Protein AF-A0A5N9AFP0-F1 (afdb_monomer)

Nearest PDB structures (foldseek):
  7qqg-assembly2_B  TM=7.499E-01  e=3.754E+00  Homo sapiens
  7qqh-assembly1_A  TM=7.173E-01  e=6.552E+00  Homo sapiens
  4lsq-assembly1_G  TM=2.977E-01  e=5.180E-01  Human immunodeficiency virus 1
  3se8-assembly1_G  TM=2.921E-01  e=9.619E-01  Human immunodeficiency virus 1
  4jpw-assembly1_G  TM=2.860E-01  e=1.232E+00  Human immunodeficiency virus 1

Fo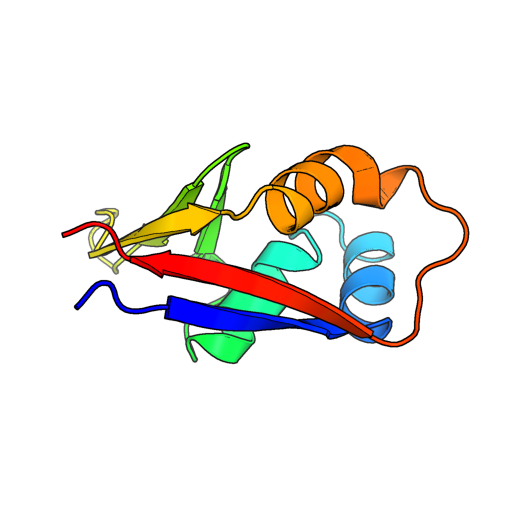ldseek 3Di:
DWDKFKFKQFPVLLVVCVVPVPAHSRLVRVCVRVVHDSVQWDDDLFWIFRADPVRDGPWIWGWDPVVSVCVVCVVPDPDDDRMDMTIITTDD

Mean predicted aligned error: 4.62 Å

Solvent-accessible surface area (backbone atoms only — not comparable to full-atom values): 5241 Å² total; per-residue (Å²): 130,74,56,70,45,79,34,59,36,40,50,64,36,45,57,48,18,75,76,43,69,92,46,52,31,65,38,52,25,44,16,62,69,69,74,48,57,60,84,34,40,46,74,56,80,56,37,36,35,33,45,45,99,79,83,41,73,76,42,48,28,39,51,35,72,68,43,31,53,42,74,75,42,63,90,75,58,94,76,76,63,70,64,46,79,37,49,36,35,44,63,132

Secondary structure (DSSP, 8-state):
---EEEEEEEHHHHHHHHH-TTS-HHHHHHHHHHT--SSSEEE-SSEEEEE-TTSSEEEEEEEPHHHHHHHHHTTT-S---SEEEEEEEE--

Sequence (92 aa):
MPDKILIKVTKHDTKRAESDPSKSPLVRAISRALKTSIDDVEVNREKVYIWNEWDSPEYIFSLDDKAKSFNTSWELKEDYPETLEFNITRRK

Structure (mmCIF, N/CA/C/O backbone):
data_AF-A0A5N9AFP0-F1
#
_entry.id   AF-A0A5N9AFP0-F1
#
loop_
_atom_site.group_PDB
_atom_site.id
_atom_site.type_symbol
_atom_site.label_atom_id
_atom_site.label_alt_id
_atom_site.label_comp_id
_atom_site.label_asym_id
_atom_site.label_entity_id
_atom_site.label_seq_id
_atom_site.pdbx_PDB_ins_code
_atom_site.Cartn_x
_atom_site.Cartn_y
_atom_site.Cartn_z
_atom_site.occupancy
_atom_site.B_iso_or_equiv
_atom_site.auth_seq_id
_atom_site.auth_comp_id
_atom_site.auth_asym_id
_atom_site.auth_atom_id
_atom_site.pdbx_PDB_model_num
ATOM 1 N N . MET A 1 1 ? -12.290 -3.680 -18.613 1.00 45.97 1 MET A N 1
ATOM 2 C CA . MET A 1 1 ? -12.735 -3.280 -17.262 1.00 45.97 1 MET A CA 1
ATOM 3 C C . MET A 1 1 ? -11.530 -2.698 -16.542 1.00 45.97 1 MET A C 1
ATOM 5 O O . MET A 1 1 ? -10.433 -3.136 -16.863 1.00 45.97 1 MET A O 1
ATOM 9 N N . PRO A 1 2 ? -11.674 -1.674 -15.690 1.00 58.84 2 PRO A N 1
ATOM 10 C CA . PRO A 1 2 ? -10.559 -1.237 -14.860 1.00 58.84 2 PRO A CA 1
ATOM 11 C C . PRO A 1 2 ? -10.190 -2.361 -13.884 1.00 58.84 2 PRO A C 1
ATOM 13 O O . PRO A 1 2 ? -11.077 -2.877 -13.200 1.00 58.84 2 PRO A O 1
ATOM 16 N N . ASP A 1 3 ? -8.912 -2.742 -13.831 1.00 79.12 3 ASP A N 1
ATOM 17 C CA . ASP A 1 3 ? -8.429 -3.737 -12.871 1.00 79.12 3 ASP A CA 1
ATOM 18 C C . ASP A 1 3 ? -8.478 -3.108 -11.478 1.00 79.12 3 ASP A C 1
ATOM 20 O O . ASP A 1 3 ? -7.676 -2.231 -11.139 1.00 79.12 3 ASP A O 1
ATOM 24 N N . LYS A 1 4 ? -9.485 -3.503 -10.697 1.00 87.31 4 LYS A N 1
ATOM 25 C CA . LYS A 1 4 ? -9.607 -3.143 -9.286 1.00 87.31 4 LYS A CA 1
ATOM 26 C C . LYS A 1 4 ? -8.929 -4.215 -8.452 1.00 87.31 4 LYS A C 1
ATOM 28 O O . LYS A 1 4 ? -9.259 -5.392 -8.576 1.00 87.31 4 LYS A O 1
ATOM 33 N N . ILE A 1 5 ? -8.016 -3.794 -7.590 1.00 90.25 5 ILE A N 1
ATOM 34 C CA . ILE A 1 5 ? -7.270 -4.678 -6.700 1.00 9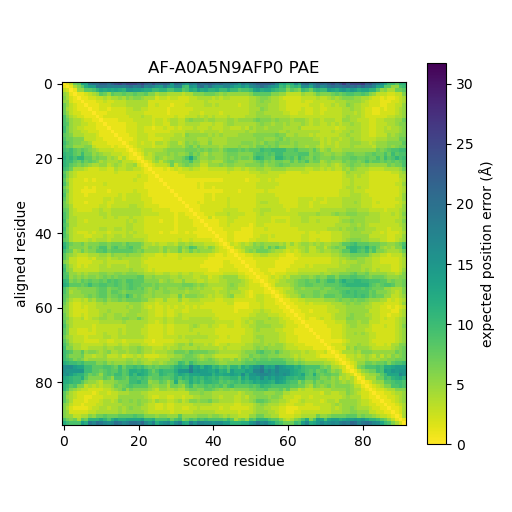0.25 5 ILE A CA 1
ATOM 35 C C . ILE A 1 5 ? -7.595 -4.278 -5.266 1.00 90.25 5 ILE A C 1
ATOM 37 O O . ILE A 1 5 ? -7.468 -3.110 -4.895 1.00 90.25 5 ILE A O 1
ATOM 41 N N . LEU A 1 6 ? -8.032 -5.257 -4.474 1.00 92.31 6 LEU A N 1
ATOM 42 C CA . LEU A 1 6 ? -8.294 -5.082 -3.053 1.00 92.31 6 LEU A CA 1
ATOM 43 C C . LEU A 1 6 ? -6.976 -5.177 -2.281 1.00 92.31 6 LEU A C 1
ATOM 45 O O . LEU A 1 6 ? -6.300 -6.204 -2.306 1.00 92.31 6 LEU A O 1
ATOM 49 N N . ILE A 1 7 ? -6.639 -4.112 -1.570 1.00 93.69 7 ILE A N 1
ATOM 50 C CA . ILE A 1 7 ? -5.468 -4.009 -0.710 1.00 93.69 7 ILE A CA 1
ATOM 51 C C . ILE A 1 7 ? -5.923 -4.127 0.738 1.00 93.69 7 ILE A C 1
ATOM 53 O O . ILE A 1 7 ? -6.853 -3.443 1.163 1.00 93.69 7 ILE A O 1
ATOM 57 N N . LYS A 1 8 ? -5.241 -4.987 1.497 1.00 93.69 8 LYS A N 1
ATOM 58 C CA . LYS A 1 8 ? -5.464 -5.158 2.934 1.00 93.69 8 LYS A CA 1
ATOM 59 C C . LYS A 1 8 ? -4.243 -4.670 3.698 1.00 93.69 8 LYS A C 1
ATOM 61 O O . LYS A 1 8 ? -3.177 -5.273 3.578 1.00 93.69 8 LYS A O 1
ATOM 66 N N . VAL A 1 9 ? -4.397 -3.617 4.489 1.00 90.81 9 VAL A N 1
ATOM 67 C CA . VAL A 1 9 ? -3.393 -3.184 5.468 1.00 90.81 9 VAL A CA 1
ATOM 68 C C . VAL A 1 9 ? -3.736 -3.808 6.803 1.00 90.81 9 VAL A C 1
ATOM 70 O O . VAL A 1 9 ? -4.847 -3.665 7.300 1.00 90.81 9 VAL A O 1
ATOM 73 N N . THR A 1 10 ? -2.781 -4.518 7.377 1.00 90.06 10 THR A N 1
ATOM 74 C CA . THR A 1 10 ? -2.925 -5.172 8.675 1.00 90.06 10 THR A CA 1
ATOM 75 C C . THR A 1 10 ? -2.260 -4.347 9.769 1.00 90.06 10 THR A C 1
ATOM 77 O O . THR A 1 10 ? -1.358 -3.552 9.503 1.00 90.06 10 THR A O 1
ATOM 80 N N . LYS A 1 11 ? -2.620 -4.606 11.030 1.00 86.50 11 LYS A N 1
ATOM 81 C CA . LYS A 1 11 ? -1.907 -4.043 12.192 1.00 86.50 11 LYS A CA 1
ATOM 82 C C . LYS A 1 11 ? -0.410 -4.395 12.212 1.00 86.50 11 LYS A C 1
ATOM 84 O O . LYS A 1 11 ? 0.385 -3.718 12.857 1.00 86.50 11 LYS A O 1
ATOM 89 N N . HIS A 1 12 ? -0.002 -5.464 11.524 1.00 86.19 12 HIS A N 1
ATOM 90 C CA . HIS A 1 12 ? 1.415 -5.785 11.358 1.00 86.19 12 HIS A CA 1
ATOM 91 C C . HIS A 1 12 ? 2.127 -4.768 10.457 1.00 86.19 12 HIS A C 1
ATOM 93 O O . HIS A 1 12 ? 3.234 -4.342 10.780 1.00 86.19 12 HIS A O 1
ATOM 99 N N . ASP A 1 13 ? 1.482 -4.351 9.364 1.00 85.75 13 ASP A N 1
ATOM 100 C CA . ASP A 1 13 ? 2.032 -3.376 8.419 1.00 85.75 13 ASP A CA 1
ATOM 101 C C . ASP A 1 13 ? 2.207 -2.001 9.079 1.00 85.75 13 ASP A C 1
ATOM 103 O O . ASP A 1 13 ? 3.221 -1.342 8.856 1.00 85.75 13 ASP A O 1
ATOM 107 N N . THR A 1 14 ? 1.262 -1.596 9.940 1.00 84.56 14 THR A N 1
ATOM 108 C CA . THR A 1 14 ? 1.350 -0.338 10.701 1.00 84.56 14 THR A CA 1
ATOM 109 C C . THR A 1 14 ? 2.472 -0.371 11.734 1.00 84.56 14 THR A C 1
ATOM 111 O O . THR A 1 14 ? 3.338 0.495 11.703 1.00 84.56 14 THR A O 1
ATOM 114 N N . LYS A 1 15 ? 2.556 -1.426 12.557 1.00 85.56 15 LYS A N 1
ATOM 115 C CA . LYS A 1 15 ? 3.643 -1.594 13.544 1.00 85.56 15 LYS A CA 1
ATOM 116 C C . LYS A 1 15 ? 5.034 -1.630 12.910 1.00 85.56 15 LYS A C 1
ATOM 118 O O . LYS A 1 15 ? 6.003 -1.115 13.465 1.00 85.56 15 LYS A O 1
ATOM 123 N N . ARG A 1 16 ? 5.157 -2.272 11.743 1.00 83.12 16 ARG A N 1
ATOM 124 C CA . ARG A 1 16 ? 6.411 -2.291 10.981 1.00 83.12 16 ARG A CA 1
ATOM 125 C C . ARG A 1 16 ? 6.782 -0.900 10.489 1.00 83.12 16 ARG A C 1
ATOM 127 O O . ARG A 1 16 ? 7.949 -0.553 10.595 1.00 83.12 16 ARG A O 1
ATOM 134 N N . ALA A 1 17 ? 5.824 -0.125 9.986 1.00 83.88 17 ALA A N 1
ATOM 135 C CA . ALA A 1 17 ? 6.074 1.243 9.542 1.00 83.88 17 ALA A CA 1
ATOM 136 C C . ALA A 1 17 ? 6.398 2.198 10.707 1.00 83.88 17 ALA A C 1
ATOM 138 O O . ALA A 1 17 ? 7.213 3.092 10.539 1.00 83.88 17 ALA A O 1
ATOM 139 N N . GLU A 1 18 ? 5.837 1.976 11.900 1.00 82.62 18 GLU A N 1
ATOM 140 C CA . GLU A 1 18 ? 6.239 2.699 13.122 1.00 82.62 18 GLU A CA 1
ATOM 141 C C . GLU A 1 18 ? 7.709 2.424 13.492 1.00 82.62 18 GLU A C 1
ATOM 143 O O . GLU A 1 18 ? 8.416 3.318 13.946 1.00 82.62 18 GLU A O 1
ATOM 148 N N . SER A 1 19 ? 8.179 1.187 13.286 1.00 83.69 19 SER A N 1
ATOM 149 C CA . SER A 1 19 ? 9.566 0.785 13.584 1.00 83.69 19 SER A CA 1
ATOM 150 C C . SER A 1 19 ? 10.558 1.150 12.471 1.00 83.69 19 SER A C 1
ATOM 152 O O . SER A 1 19 ? 11.740 1.347 12.734 1.00 83.69 19 SER A O 1
ATOM 154 N N . ASP A 1 20 ? 10.086 1.187 11.226 1.00 81.56 20 ASP A N 1
ATOM 155 C CA . ASP A 1 20 ? 10.844 1.496 10.016 1.00 81.56 20 ASP A CA 1
ATOM 156 C C . ASP A 1 20 ? 9.979 2.373 9.087 1.00 81.56 20 ASP A C 1
ATOM 158 O O . ASP A 1 20 ? 9.254 1.849 8.222 1.00 81.56 20 ASP A O 1
ATOM 162 N N . PRO A 1 21 ? 10.048 3.708 9.267 1.00 77.69 21 PRO A N 1
ATOM 163 C CA . PRO A 1 21 ? 9.198 4.668 8.568 1.00 77.69 21 PRO A CA 1
ATOM 164 C C . PRO A 1 21 ? 9.642 4.918 7.125 1.00 77.69 21 PRO A C 1
ATOM 166 O O . PRO A 1 21 ? 9.001 5.688 6.414 1.00 77.69 21 PRO A O 1
ATOM 169 N N . SER A 1 22 ? 10.709 4.258 6.656 1.00 82.38 22 SER A N 1
ATOM 170 C CA . SER A 1 22 ? 11.160 4.376 5.266 1.00 82.38 22 SER A CA 1
ATOM 171 C C . SER A 1 22 ? 10.090 3.936 4.260 1.00 82.38 22 SER A C 1
ATOM 173 O O . SER A 1 22 ? 10.090 4.393 3.117 1.00 82.38 22 SER A O 1
ATOM 175 N N . LYS A 1 23 ? 9.158 3.066 4.680 1.00 86.81 23 LYS A N 1
ATOM 176 C CA . LYS A 1 23 ? 8.054 2.556 3.860 1.00 86.81 23 LYS A CA 1
ATOM 177 C C . LYS A 1 23 ? 6.749 2.568 4.650 1.00 86.81 23 LYS A C 1
ATOM 179 O O . LYS A 1 23 ? 6.626 1.889 5.674 1.00 86.81 23 LYS A O 1
ATOM 184 N N . SER A 1 24 ? 5.749 3.275 4.123 1.00 90.12 24 SER A N 1
ATOM 185 C CA . SER A 1 24 ? 4.426 3.374 4.744 1.00 90.12 24 SER A CA 1
ATOM 186 C C . SER A 1 24 ? 3.701 2.015 4.793 1.00 90.12 24 SER A C 1
ATOM 188 O O . SER A 1 24 ? 3.997 1.111 3.998 1.00 90.12 24 SER A O 1
ATOM 190 N N . PRO A 1 25 ? 2.695 1.847 5.674 1.00 91.44 25 PRO A N 1
ATOM 191 C CA . PRO A 1 25 ? 1.915 0.609 5.751 1.00 91.44 25 PRO A CA 1
ATOM 192 C C . PRO A 1 25 ? 1.220 0.280 4.426 1.00 91.44 25 PRO A C 1
ATOM 194 O O . PRO A 1 25 ? 1.073 -0.884 4.056 1.00 91.44 25 PRO A O 1
ATOM 197 N N . LEU A 1 26 ? 0.807 1.318 3.693 1.00 91.81 26 LEU A N 1
ATOM 198 C CA . LEU A 1 26 ? 0.136 1.181 2.408 1.00 91.81 26 LEU A CA 1
ATOM 199 C C . LEU A 1 26 ? 1.085 0.627 1.336 1.00 91.81 26 LEU A C 1
ATOM 201 O O . LEU A 1 26 ? 0.704 -0.292 0.616 1.00 91.81 26 LEU A O 1
ATOM 205 N N . VAL A 1 27 ? 2.330 1.115 1.282 1.00 93.75 27 VAL A N 1
ATOM 206 C CA . VAL A 1 27 ? 3.384 0.597 0.388 1.00 93.75 27 VAL A CA 1
ATOM 207 C C . VAL A 1 27 ? 3.634 -0.892 0.652 1.00 93.75 27 VAL A C 1
ATOM 209 O O . VAL A 1 27 ? 3.613 -1.701 -0.277 1.00 93.75 27 VAL A O 1
ATOM 212 N N . ARG A 1 28 ? 3.777 -1.277 1.929 1.00 92.31 28 ARG A N 1
ATOM 213 C CA . ARG A 1 28 ? 3.961 -2.678 2.356 1.00 92.31 28 ARG A CA 1
ATOM 214 C C . ARG A 1 28 ? 2.801 -3.570 1.905 1.00 92.31 28 ARG A C 1
ATOM 216 O O . ARG A 1 28 ? 3.013 -4.628 1.310 1.00 92.31 28 ARG A O 1
ATOM 223 N N . ALA A 1 29 ? 1.567 -3.126 2.139 1.00 93.19 29 ALA A N 1
ATOM 224 C CA . ALA A 1 29 ? 0.377 -3.877 1.759 1.00 93.19 29 ALA A CA 1
ATOM 225 C C . ALA A 1 29 ? 0.216 -4.022 0.238 1.00 93.19 29 ALA A C 1
ATOM 227 O O . ALA A 1 29 ? -0.197 -5.085 -0.228 1.00 93.19 29 ALA A O 1
ATOM 228 N N . ILE A 1 30 ? 0.559 -2.986 -0.532 1.00 92.94 30 ILE A N 1
ATOM 229 C CA . ILE A 1 30 ? 0.527 -3.012 -1.999 1.00 92.94 30 ILE A CA 1
ATOM 230 C C . ILE A 1 30 ? 1.580 -3.969 -2.553 1.00 92.94 30 ILE A C 1
ATOM 232 O O . ILE A 1 30 ? 1.231 -4.832 -3.357 1.00 92.94 30 ILE A O 1
ATOM 236 N N . SER A 1 31 ? 2.832 -3.870 -2.096 1.00 93.44 31 SER A N 1
ATOM 237 C CA . SER A 1 31 ? 3.915 -4.784 -2.493 1.00 93.44 31 SER A CA 1
ATOM 238 C C . SER A 1 31 ? 3.504 -6.244 -2.283 1.00 93.44 31 SER A C 1
ATOM 240 O O . SER A 1 31 ? 3.609 -7.065 -3.197 1.00 93.44 31 SER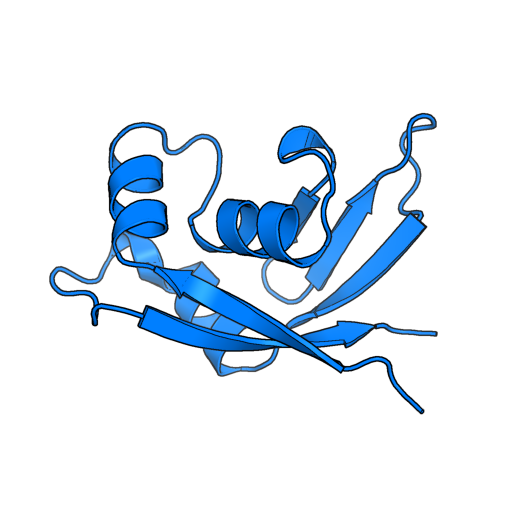 A O 1
ATOM 242 N N . ARG A 1 32 ? 2.908 -6.549 -1.124 1.00 92.94 32 ARG A N 1
ATOM 243 C CA . ARG A 1 32 ? 2.377 -7.881 -0.818 1.00 92.94 32 ARG A CA 1
ATOM 244 C C . ARG A 1 32 ? 1.244 -8.305 -1.755 1.00 92.94 32 ARG A C 1
ATOM 246 O O . ARG A 1 32 ? 1.241 -9.442 -2.220 1.00 92.94 32 ARG A O 1
ATOM 253 N N . ALA A 1 33 ? 0.273 -7.429 -2.012 1.00 92.00 3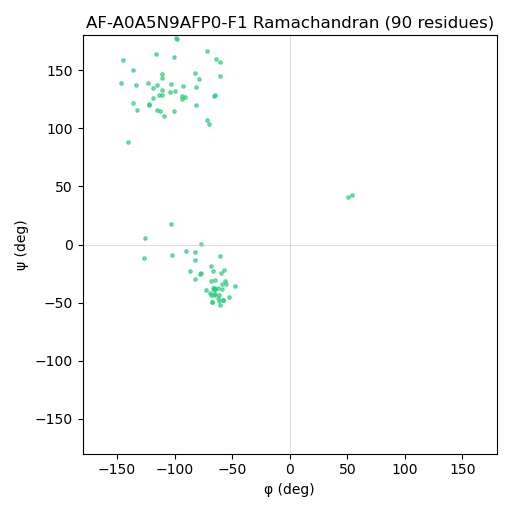3 ALA A N 1
ATOM 254 C CA . ALA A 1 33 ? -0.881 -7.748 -2.854 1.00 92.00 33 ALA A CA 1
ATOM 255 C C . ALA A 1 33 ? -0.488 -7.981 -4.322 1.00 92.00 33 ALA A C 1
ATOM 257 O O . ALA A 1 33 ? -1.037 -8.870 -4.971 1.00 92.00 33 ALA A O 1
ATOM 258 N N . LEU A 1 34 ? 0.473 -7.203 -4.825 1.00 90.44 34 LEU A N 1
ATOM 259 C CA . LEU A 1 34 ? 0.953 -7.267 -6.206 1.00 90.44 34 LEU A CA 1
ATOM 260 C C . LEU A 1 34 ? 2.115 -8.247 -6.406 1.00 90.44 34 LEU A C 1
ATOM 262 O O . LEU A 1 34 ? 2.506 -8.484 -7.543 1.00 90.44 34 LEU A O 1
ATOM 266 N N . LYS A 1 35 ? 2.641 -8.838 -5.323 1.00 92.06 35 LYS A N 1
ATOM 267 C CA . LYS A 1 35 ? 3.820 -9.720 -5.332 1.00 92.06 35 LYS A CA 1
ATOM 268 C C . LYS A 1 35 ? 5.039 -9.066 -5.999 1.00 92.06 35 LYS A C 1
ATOM 270 O O . LYS A 1 35 ? 5.750 -9.717 -6.757 1.00 92.06 35 LYS A O 1
ATOM 275 N N . THR A 1 36 ? 5.262 -7.788 -5.702 1.00 90.81 36 THR A N 1
ATOM 276 C CA . THR A 1 36 ? 6.398 -7.000 -6.205 1.00 90.81 36 THR A CA 1
ATOM 277 C C . THR A 1 36 ? 7.312 -6.560 -5.060 1.00 90.81 36 THR A C 1
ATOM 279 O O . THR A 1 36 ? 6.907 -6.624 -3.892 1.00 90.81 36 THR A O 1
ATOM 282 N N . SER A 1 37 ? 8.535 -6.120 -5.367 1.00 92.69 37 SER A N 1
ATOM 283 C CA . SER A 1 37 ? 9.443 -5.568 -4.361 1.00 92.69 37 SER A CA 1
ATOM 284 C C . SER A 1 37 ? 8.826 -4.341 -3.697 1.00 92.69 37 SER A C 1
ATOM 286 O O . SER A 1 37 ? 8.132 -3.550 -4.327 1.00 92.69 37 SER A O 1
ATOM 288 N N . ILE A 1 38 ? 9.096 -4.158 -2.407 1.00 92.00 38 ILE A N 1
ATOM 289 C CA . ILE A 1 38 ? 8.677 -2.953 -1.685 1.00 92.00 38 ILE A CA 1
ATOM 290 C C . ILE A 1 38 ? 9.403 -1.695 -2.182 1.00 92.00 38 ILE A C 1
ATOM 292 O O . ILE A 1 38 ? 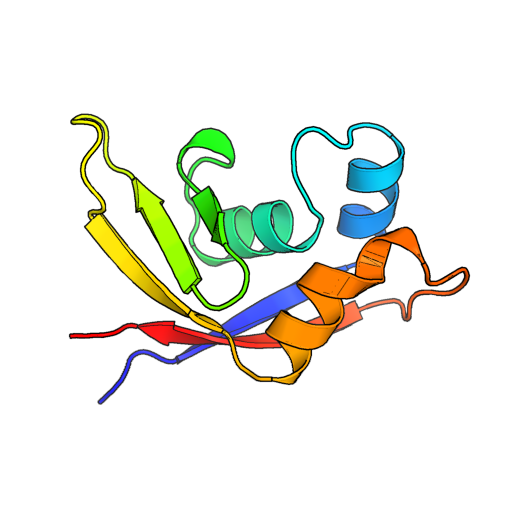8.912 -0.579 -2.004 1.00 92.00 38 ILE A O 1
ATOM 296 N N . ASP A 1 39 ? 10.572 -1.872 -2.794 1.00 92.38 39 ASP A N 1
ATOM 297 C CA . ASP A 1 39 ? 11.365 -0.779 -3.350 1.00 92.38 39 ASP A CA 1
ATOM 298 C C . ASP A 1 39 ? 10.836 -0.284 -4.691 1.00 92.38 39 ASP A C 1
ATOM 300 O O . ASP A 1 39 ? 10.945 0.904 -4.974 1.00 92.38 39 ASP A O 1
ATOM 304 N N . ASP A 1 40 ? 10.126 -1.146 -5.413 1.00 93.81 40 ASP A N 1
ATOM 305 C CA . ASP A 1 40 ? 9.503 -0.819 -6.694 1.00 93.81 40 ASP A CA 1
ATOM 306 C C . ASP A 1 40 ? 8.148 -0.115 -6.516 1.00 93.81 40 ASP A C 1
ATOM 308 O O . ASP A 1 40 ? 7.532 0.321 -7.487 1.00 93.81 40 ASP A O 1
ATOM 312 N N . VAL A 1 41 ? 7.640 -0.012 -5.282 1.00 93.94 41 VAL A N 1
ATOM 313 C CA . VAL A 1 41 ? 6.342 0.599 -4.977 1.00 93.94 41 VAL A CA 1
ATOM 314 C C . VAL A 1 41 ? 6.530 2.015 -4.453 1.00 93.94 41 VAL A C 1
ATOM 316 O O . VAL A 1 41 ? 6.991 2.229 -3.331 1.00 93.94 41 VAL A O 1
ATOM 319 N N . GLU A 1 42 ? 6.040 2.987 -5.215 1.00 93.19 42 GLU A N 1
ATOM 320 C CA . GLU A 1 42 ? 5.932 4.374 -4.781 1.00 93.19 42 GLU A CA 1
ATOM 321 C C . GLU A 1 42 ? 4.463 4.760 -4.606 1.00 93.19 42 GLU A C 1
ATOM 323 O O . GLU A 1 42 ? 3.632 4.580 -5.497 1.00 93.19 42 GLU A O 1
ATOM 328 N N . VAL A 1 43 ? 4.128 5.328 -3.449 1.00 91.38 43 VAL A N 1
ATOM 329 C CA . VAL A 1 43 ? 2.789 5.850 -3.172 1.00 91.38 43 VAL A CA 1
ATOM 330 C C . VAL A 1 43 ? 2.877 7.356 -2.973 1.00 91.38 43 VAL A C 1
ATOM 332 O O . VAL A 1 43 ? 3.452 7.836 -2.000 1.00 91.38 43 VAL A O 1
ATOM 335 N N . ASN A 1 44 ? 2.245 8.102 -3.874 1.00 87.94 44 ASN A N 1
ATOM 336 C CA . ASN A 1 44 ? 2.009 9.535 -3.723 1.00 87.94 44 ASN A CA 1
ATOM 337 C C . ASN A 1 44 ? 0.574 9.766 -3.199 1.00 87.94 44 ASN A C 1
ATOM 339 O O . ASN A 1 44 ? -0.204 8.825 -3.049 1.00 87.94 44 ASN A O 1
ATOM 343 N N . ARG A 1 45 ? 0.182 11.019 -2.933 1.00 81.81 45 ARG A N 1
ATOM 344 C CA . ARG A 1 45 ? -1.108 11.397 -2.320 1.00 81.81 45 ARG A CA 1
ATOM 345 C C . ARG A 1 45 ? -2.330 10.715 -2.940 1.00 81.81 45 ARG A C 1
ATOM 347 O O . ARG A 1 45 ? -3.269 10.396 -2.221 1.00 81.81 45 ARG A O 1
ATOM 354 N N . GLU A 1 46 ? -2.324 10.486 -4.252 1.00 86.44 46 GLU A N 1
ATOM 355 C CA . GLU A 1 46 ? -3.483 9.955 -4.985 1.00 86.44 46 GLU A CA 1
ATOM 356 C C . GLU A 1 46 ? -3.191 8.712 -5.827 1.00 86.44 46 GLU A C 1
ATOM 358 O O . GLU A 1 46 ? -4.118 8.087 -6.352 1.00 86.44 46 GLU A O 1
ATOM 363 N N . LYS A 1 47 ? -1.914 8.377 -6.012 1.00 91.50 47 LYS A N 1
ATOM 364 C CA . LYS A 1 47 ? -1.478 7.408 -7.015 1.00 91.50 47 LYS A CA 1
ATOM 365 C C . LYS A 1 47 ? -0.448 6.455 -6.446 1.00 91.50 47 LYS A C 1
ATOM 367 O O . LYS A 1 47 ? 0.347 6.829 -5.591 1.00 91.50 47 LYS A O 1
ATOM 372 N N . VAL A 1 48 ? -0.460 5.251 -6.993 1.00 92.50 48 VAL A N 1
ATOM 373 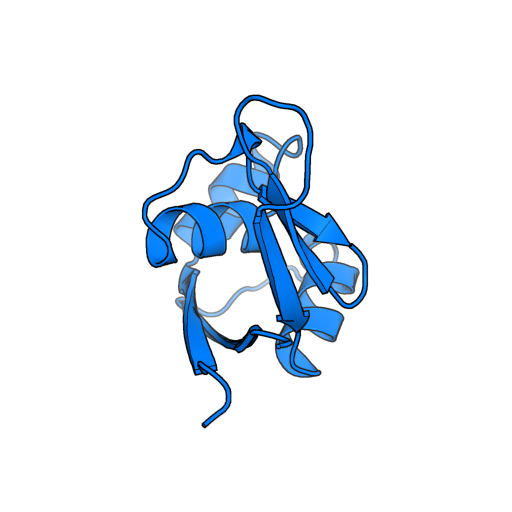C CA . VAL A 1 48 ? 0.545 4.220 -6.767 1.00 92.50 48 VAL A CA 1
ATOM 374 C C . VAL A 1 48 ? 1.274 4.003 -8.080 1.00 92.50 48 VAL A C 1
ATOM 376 O O . VAL A 1 48 ? 0.619 3.784 -9.102 1.00 92.50 48 VAL A O 1
ATOM 379 N N . TYR A 1 49 ? 2.595 4.044 -8.042 1.00 93.44 49 TYR A N 1
ATOM 380 C CA . TYR A 1 49 ? 3.467 3.712 -9.156 1.00 93.44 49 TYR A CA 1
ATOM 381 C C . TYR A 1 49 ? 4.198 2.419 -8.817 1.00 93.44 49 TYR A C 1
ATOM 383 O O . TYR A 1 49 ? 4.688 2.256 -7.700 1.00 93.44 49 TYR A O 1
ATOM 391 N N . ILE A 1 50 ? 4.219 1.497 -9.774 1.00 93.31 50 ILE A N 1
ATOM 392 C CA . ILE A 1 50 ? 5.055 0.302 -9.729 1.00 93.31 50 ILE A CA 1
ATOM 393 C C . ILE A 1 50 ? 6.140 0.507 -10.772 1.00 93.31 50 ILE A C 1
ATOM 395 O O . ILE A 1 50 ? 5.836 0.564 -11.966 1.00 93.31 50 ILE A O 1
ATOM 399 N N . TRP A 1 51 ? 7.363 0.693 -10.304 1.00 93.62 51 TRP A N 1
ATOM 400 C CA . TRP A 1 51 ? 8.538 0.919 -11.127 1.00 93.62 51 TRP A CA 1
ATOM 401 C C . TRP A 1 51 ? 9.095 -0.413 -11.627 1.00 93.62 51 TRP A C 1
ATOM 403 O O . TRP A 1 51 ? 8.978 -1.436 -10.956 1.00 93.62 51 TRP A O 1
ATOM 413 N N . ASN A 1 52 ? 9.665 -0.406 -12.826 1.00 91.06 52 ASN A N 1
ATOM 414 C CA . ASN A 1 52 ? 10.445 -1.528 -13.339 1.00 91.06 52 ASN A CA 1
ATOM 415 C C . ASN A 1 52 ? 11.950 -1.275 -13.165 1.00 91.06 52 ASN A C 1
ATOM 417 O O . ASN A 1 52 ? 12.374 -0.199 -12.752 1.00 91.06 52 ASN A O 1
ATOM 421 N N . GLU A 1 53 ? 12.760 -2.256 -13.558 1.00 89.50 53 GLU A N 1
ATOM 422 C CA . GLU A 1 53 ? 14.231 -2.211 -13.508 1.00 89.50 53 GLU A CA 1
ATOM 423 C C . GLU A 1 53 ? 14.882 -1.087 -14.344 1.00 89.50 53 GLU A C 1
ATOM 425 O O . GLU A 1 53 ? 16.084 -0.857 -14.235 1.00 89.50 53 GLU A O 1
ATOM 430 N N . TRP A 1 54 ? 14.106 -0.399 -15.189 1.00 91.12 54 TRP A N 1
ATOM 431 C CA . TRP A 1 54 ? 14.559 0.687 -16.063 1.00 91.12 54 TRP A CA 1
ATOM 432 C C . TRP A 1 54 ? 14.173 2.072 -15.530 1.00 91.12 54 TRP A C 1
ATOM 434 O O . TRP A 1 54 ? 14.137 3.028 -16.307 1.00 91.12 54 TRP A O 1
ATOM 444 N N . ASP A 1 55 ? 13.824 2.173 -14.242 1.00 85.31 55 ASP A N 1
ATOM 445 C CA . ASP A 1 55 ? 13.322 3.395 -13.604 1.00 85.31 55 ASP A CA 1
ATOM 446 C C . ASP A 1 55 ? 12.162 4.025 -14.396 1.00 85.31 55 ASP A C 1
ATOM 448 O O . ASP A 1 55 ? 12.063 5.241 -14.570 1.00 85.31 55 ASP A O 1
ATOM 452 N N . SER A 1 56 ? 11.261 3.178 -14.906 1.00 87.75 56 SER A N 1
ATOM 453 C CA . SER A 1 56 ? 10.051 3.592 -15.613 1.00 87.75 56 SER A CA 1
ATOM 454 C C . SER A 1 56 ? 8.804 3.014 -14.934 1.00 87.75 56 SER A C 1
ATOM 456 O O . SER A 1 56 ? 8.817 1.851 -14.521 1.00 87.75 56 SER A O 1
ATOM 458 N N . PRO A 1 57 ? 7.707 3.785 -14.794 1.00 88.44 57 PRO A N 1
ATOM 459 C CA . PRO A 1 57 ? 6.492 3.286 -14.165 1.00 88.44 57 PRO A CA 1
ATOM 460 C C . PRO A 1 57 ? 5.794 2.274 -15.086 1.00 88.44 57 PRO A C 1
ATOM 462 O O . PRO A 1 57 ? 5.166 2.643 -16.078 1.00 88.44 57 PRO A O 1
ATOM 465 N N . GLU A 1 58 ? 5.866 0.991 -14.735 1.00 87.56 58 GLU A N 1
ATOM 466 C CA . GLU A 1 58 ? 5.204 -0.108 -15.448 1.00 87.56 58 GLU A CA 1
ATOM 467 C C . GLU A 1 58 ? 3.688 -0.098 -15.213 1.00 87.56 58 GLU A C 1
ATOM 469 O O . GLU A 1 58 ? 2.889 -0.328 -16.128 1.00 87.56 58 GLU A O 1
ATOM 474 N N . TYR A 1 59 ? 3.274 0.218 -13.981 1.00 88.25 59 TYR A N 1
ATOM 475 C CA . TYR A 1 59 ? 1.867 0.291 -13.601 1.00 88.25 59 TYR A CA 1
ATOM 476 C C . TYR A 1 59 ? 1.565 1.551 -12.799 1.00 88.25 59 TYR A C 1
ATOM 478 O O . TYR A 1 59 ? 2.286 1.906 -11.870 1.00 88.25 59 TYR A O 1
ATOM 486 N N . ILE A 1 60 ? 0.437 2.192 -13.118 1.00 91.19 60 ILE A N 1
ATOM 487 C CA . ILE A 1 60 ? -0.082 3.339 -12.371 1.00 91.19 60 ILE A CA 1
ATOM 488 C C . ILE A 1 60 ? -1.495 3.018 -11.889 1.00 91.19 60 ILE A C 1
ATOM 490 O O . ILE A 1 60 ? -2.411 2.786 -12.687 1.00 91.19 60 ILE A O 1
ATOM 494 N N . PHE A 1 61 ? -1.691 3.049 -10.574 1.00 92.38 61 PHE A N 1
ATOM 495 C CA . PHE A 1 61 ? -2.996 2.873 -9.946 1.00 92.38 61 PHE A CA 1
ATOM 496 C C . PHE A 1 61 ? -3.477 4.174 -9.308 1.00 92.38 61 PHE A C 1
ATOM 498 O O . PHE A 1 61 ? -2.695 4.976 -8.807 1.00 92.38 61 PHE A O 1
ATOM 505 N N . SER A 1 62 ? -4.790 4.380 -9.318 1.00 92.12 62 SER A N 1
ATOM 506 C CA . SER A 1 62 ? -5.460 5.423 -8.538 1.00 92.12 62 SER A CA 1
ATOM 507 C C . SER A 1 62 ? -5.906 4.848 -7.194 1.00 92.12 62 SER A C 1
ATOM 509 O O . SER A 1 62 ? -6.455 3.743 -7.159 1.00 92.12 62 SER A O 1
ATOM 511 N N . LEU A 1 63 ? -5.689 5.598 -6.115 1.00 90.62 63 LEU A N 1
ATOM 512 C CA . LEU A 1 63 ? -6.188 5.279 -4.777 1.00 90.62 63 LEU A CA 1
ATOM 513 C C . LEU A 1 63 ? -7.674 5.646 -4.653 1.00 90.62 63 LEU A C 1
ATOM 515 O O . LEU A 1 63 ? -8.102 6.681 -5.173 1.00 90.62 63 LEU A O 1
ATOM 519 N N . ASP A 1 64 ? -8.455 4.833 -3.939 1.00 90.81 64 ASP A N 1
ATOM 520 C CA . ASP A 1 64 ? -9.776 5.256 -3.465 1.00 90.81 64 ASP A CA 1
ATOM 521 C C . ASP A 1 64 ? -9.668 6.285 -2.322 1.00 90.81 64 ASP A C 1
ATOM 523 O O . ASP A 1 64 ? -8.597 6.509 -1.753 1.00 90.81 64 ASP A O 1
ATOM 527 N N . ASP A 1 65 ? -10.775 6.947 -1.983 1.00 89.75 65 ASP A N 1
ATOM 528 C CA . ASP A 1 65 ? -10.748 8.031 -0.994 1.00 89.75 65 ASP A CA 1
ATOM 529 C C . ASP A 1 65 ? -10.365 7.544 0.410 1.00 89.75 65 ASP A C 1
ATOM 531 O O . ASP A 1 65 ? -9.688 8.262 1.146 1.00 89.75 65 ASP A O 1
ATOM 535 N N . LYS A 1 66 ? -10.699 6.294 0.761 1.00 89.06 66 LYS A N 1
ATOM 536 C CA . LYS A 1 66 ? -10.288 5.693 2.038 1.00 89.06 66 LYS A CA 1
ATOM 537 C C . LYS A 1 66 ? -8.774 5.512 2.095 1.00 89.06 66 LYS A C 1
ATOM 539 O O . LYS A 1 66 ? -8.165 5.848 3.110 1.00 89.06 66 LYS A O 1
ATOM 544 N N . ALA A 1 67 ? -8.165 5.028 1.015 1.00 89.19 67 ALA A N 1
ATOM 545 C CA . ALA A 1 67 ? -6.725 4.858 0.899 1.00 89.19 67 ALA A CA 1
ATOM 546 C C . ALA A 1 67 ? -5.989 6.203 0.905 1.00 89.19 67 ALA A C 1
ATOM 548 O O . ALA A 1 67 ? -4.964 6.317 1.572 1.00 89.19 67 ALA A O 1
ATOM 549 N N . LYS A 1 68 ? -6.525 7.240 0.243 1.00 90.31 68 LYS A N 1
ATOM 550 C CA . LYS A 1 68 ? -5.963 8.605 0.294 1.00 90.31 68 LYS A CA 1
ATOM 551 C C . LYS A 1 68 ? -5.969 9.166 1.716 1.00 90.31 68 LYS A C 1
ATOM 553 O O . LYS A 1 68 ? -4.946 9.658 2.197 1.00 90.31 68 LYS A O 1
ATOM 558 N N . SER A 1 69 ? -7.109 9.066 2.407 1.00 88.50 69 SER A N 1
ATOM 559 C CA . SER A 1 69 ? -7.234 9.517 3.796 1.00 88.50 69 SER A CA 1
ATOM 560 C C . SER A 1 69 ? -6.294 8.744 4.714 1.00 88.50 69 SER A C 1
ATOM 562 O O . SER A 1 69 ? -5.615 9.352 5.539 1.00 88.50 69 SER A O 1
ATOM 564 N N . PHE A 1 70 ? -6.205 7.421 4.548 1.00 89.12 70 PHE A N 1
ATOM 565 C CA . PHE A 1 70 ? -5.276 6.587 5.303 1.00 89.12 70 PHE A CA 1
ATOM 566 C C . PHE A 1 70 ? -3.820 6.995 5.050 1.00 89.12 70 PHE A C 1
ATOM 568 O O . PHE A 1 70 ? -3.117 7.311 6.001 1.00 89.12 70 PHE A O 1
ATOM 575 N N . ASN A 1 71 ? -3.387 7.096 3.791 1.00 88.25 71 ASN A N 1
ATOM 576 C CA . ASN A 1 71 ? -2.014 7.463 3.433 1.00 88.25 71 ASN A CA 1
ATOM 577 C C . ASN A 1 71 ? -1.575 8.809 4.032 1.00 88.25 71 ASN A C 1
ATOM 579 O O . ASN A 1 71 ? -0.409 8.988 4.356 1.00 88.25 71 ASN A O 1
ATOM 583 N N . THR A 1 72 ? -2.514 9.742 4.207 1.00 85.25 72 THR A N 1
ATOM 584 C CA . THR A 1 72 ? -2.229 11.088 4.729 1.00 85.25 72 THR A CA 1
ATOM 585 C C . THR A 1 72 ? -2.244 11.163 6.260 1.00 85.25 72 THR A C 1
ATOM 587 O O . THR A 1 72 ? -1.672 12.083 6.830 1.00 85.25 72 THR A O 1
ATOM 590 N N . SER A 1 73 ? -2.928 10.239 6.939 1.00 86.00 73 SER A N 1
ATOM 591 C CA . SER A 1 73 ? -3.205 10.346 8.382 1.00 86.00 73 SER A CA 1
ATOM 592 C C . SER A 1 73 ? -2.757 9.138 9.194 1.00 86.00 73 SER A C 1
ATOM 594 O O . SER A 1 73 ? -3.041 9.079 10.390 1.00 86.00 73 SER A O 1
ATOM 596 N N . TRP A 1 74 ? -2.065 8.173 8.577 1.00 85.44 74 TRP A N 1
ATOM 597 C CA . TRP A 1 74 ? -1.728 6.936 9.272 1.00 85.44 74 TRP A CA 1
ATOM 598 C C . TRP A 1 74 ? -0.703 7.138 10.417 1.00 85.44 74 TRP A C 1
ATOM 600 O O . TRP A 1 74 ? -0.588 6.326 11.328 1.00 85.44 74 TRP A O 1
ATOM 610 N N . GLU A 1 75 ? 0.028 8.242 10.433 1.00 83.44 75 GLU A N 1
ATOM 611 C CA . GLU A 1 75 ? 0.951 8.549 11.536 1.00 83.44 75 GLU A CA 1
ATOM 612 C C . GLU A 1 75 ? 0.232 9.189 12.734 1.00 83.44 75 GLU A C 1
ATOM 614 O O . GLU A 1 75 ? 0.791 9.283 13.821 1.00 83.44 75 GLU A O 1
ATOM 619 N N . LEU A 1 76 ? -1.016 9.636 12.547 1.00 80.12 76 LEU A N 1
ATOM 620 C CA . LEU A 1 76 ? -1.763 10.425 13.529 1.00 80.12 76 LEU A CA 1
ATOM 621 C C . LEU A 1 76 ? -2.812 9.619 14.304 1.00 80.12 76 LEU A C 1
ATOM 623 O O . LEU A 1 76 ? -3.416 10.165 15.226 1.00 80.12 76 LEU A O 1
ATOM 627 N N . LYS A 1 77 ? -3.094 8.361 13.932 1.00 71.44 77 LYS A N 1
ATOM 628 C CA . LYS A 1 77 ? -4.066 7.547 14.679 1.00 71.44 77 LYS A CA 1
ATOM 629 C C . LYS A 1 77 ? -3.370 6.695 15.723 1.00 71.44 77 LYS A C 1
ATOM 631 O O . LYS A 1 77 ? -2.490 5.907 15.399 1.00 71.44 77 LYS A O 1
ATOM 636 N N . GLU A 1 78 ? -3.859 6.802 16.951 1.00 65.25 78 GLU A N 1
ATOM 637 C CA . GLU A 1 78 ? -3.389 6.005 18.085 1.00 65.25 78 GLU A CA 1
ATOM 638 C C . GLU A 1 78 ? -3.923 4.567 18.066 1.00 65.25 78 GLU A C 1
ATOM 640 O O . GLU A 1 78 ? -3.283 3.674 18.615 1.00 65.25 78 GLU A O 1
ATOM 645 N N . ASP A 1 79 ? -5.069 4.321 17.414 1.00 68.88 79 ASP A N 1
ATOM 646 C CA . ASP A 1 79 ? -5.673 2.989 17.378 1.00 68.88 79 ASP A CA 1
ATOM 647 C C . ASP A 1 79 ? -6.091 2.575 15.961 1.00 68.88 79 ASP A C 1
ATOM 649 O O . ASP A 1 79 ? -6.957 3.181 15.315 1.00 68.88 79 ASP A O 1
ATOM 653 N N . TYR A 1 80 ? -5.440 1.518 15.469 1.00 70.75 80 TYR A N 1
ATOM 654 C CA . TYR A 1 80 ? -5.727 0.899 14.180 1.00 70.75 80 TYR A CA 1
ATOM 655 C C . TYR A 1 80 ? -6.590 -0.345 14.360 1.00 70.75 80 TYR A C 1
ATOM 657 O O . TYR A 1 80 ? -6.227 -1.223 15.153 1.00 70.75 80 TYR A O 1
ATOM 665 N N . PRO A 1 81 ? -7.673 -0.493 13.570 1.00 76.44 81 PRO A N 1
ATOM 666 C CA . PRO A 1 81 ? -8.378 -1.764 13.508 1.00 76.44 81 PRO A CA 1
ATOM 667 C C . PRO A 1 81 ? -7.432 -2.858 12.992 1.00 76.44 81 PRO A C 1
ATOM 669 O O . PRO A 1 81 ? -6.450 -2.576 12.302 1.00 76.44 81 PRO A O 1
ATOM 672 N N . GLU A 1 82 ? -7.732 -4.121 13.311 1.00 82.44 82 GLU A N 1
ATOM 673 C CA . GLU A 1 82 ? -6.852 -5.251 12.974 1.00 82.44 82 GLU A CA 1
ATOM 674 C C . GLU A 1 82 ? -6.523 -5.332 11.480 1.00 82.44 82 GLU A C 1
ATOM 676 O O . GLU A 1 82 ? -5.417 -5.728 11.097 1.00 82.44 82 GLU A O 1
ATOM 681 N N . THR A 1 83 ? -7.478 -4.955 10.627 1.00 86.94 83 THR A N 1
ATOM 682 C CA . THR A 1 83 ? -7.309 -4.874 9.178 1.00 86.94 83 THR A CA 1
ATOM 683 C C . THR A 1 83 ? -8.138 -3.730 8.595 1.00 86.94 83 THR A C 1
ATOM 685 O O . THR A 1 83 ? -9.290 -3.520 8.972 1.00 86.94 83 THR A O 1
ATOM 688 N N . LEU A 1 84 ? -7.547 -3.005 7.647 1.00 89.94 84 LEU A N 1
ATOM 689 C CA . LEU A 1 84 ? -8.189 -2.011 6.797 1.00 89.94 84 LEU A CA 1
ATOM 690 C C . LEU A 1 84 ? -8.150 -2.486 5.350 1.00 89.94 84 LEU A C 1
ATOM 692 O O . LEU A 1 84 ? -7.122 -2.968 4.876 1.00 89.94 84 LEU A O 1
ATOM 696 N N . GLU A 1 85 ? -9.262 -2.318 4.644 1.00 92.19 85 GLU A N 1
ATOM 697 C CA . GLU A 1 85 ? -9.382 -2.706 3.244 1.00 92.19 85 GLU A CA 1
ATOM 698 C C . GLU A 1 85 ? -9.687 -1.489 2.369 1.00 92.19 85 GLU A C 1
ATOM 700 O O . GLU A 1 85 ? -10.553 -0.670 2.693 1.00 92.19 85 GLU A O 1
ATOM 705 N N . PHE A 1 86 ? -8.981 -1.388 1.247 1.00 91.12 86 PHE A N 1
ATOM 70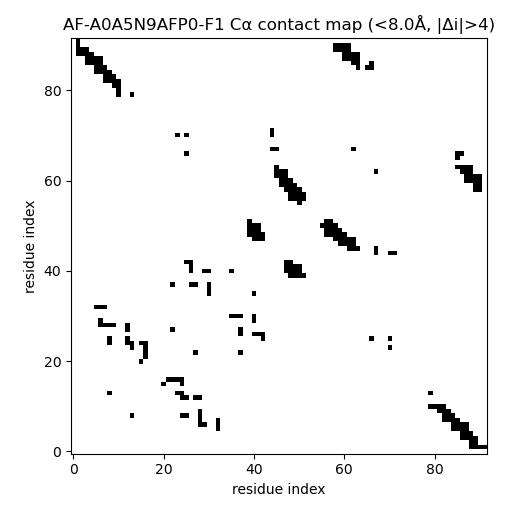6 C CA . PHE A 1 86 ? -9.162 -0.330 0.255 1.00 91.12 86 PHE A CA 1
ATOM 707 C C . PHE A 1 86 ? -8.944 -0.871 -1.151 1.00 91.12 86 PHE A C 1
ATOM 709 O O . PHE A 1 86 ? -8.275 -1.882 -1.349 1.00 91.12 86 PHE A O 1
ATOM 716 N N . ASN A 1 87 ? -9.487 -0.177 -2.143 1.00 90.31 87 ASN A N 1
ATOM 717 C CA . ASN A 1 87 ? -9.306 -0.524 -3.542 1.00 90.31 87 ASN A CA 1
ATOM 718 C C . ASN A 1 87 ? -8.298 0.408 -4.211 1.00 90.31 87 ASN A C 1
ATOM 720 O O . ASN A 1 87 ? -8.355 1.630 -4.059 1.00 90.31 87 ASN A O 1
ATOM 724 N N . ILE A 1 88 ? -7.439 -0.178 -5.039 1.00 91.75 88 ILE A N 1
ATOM 725 C CA . ILE A 1 88 ? -6.655 0.555 -6.033 1.00 91.75 88 ILE A CA 1
ATOM 726 C C . ILE A 1 88 ? -7.160 0.194 -7.426 1.00 91.75 88 ILE A C 1
ATOM 728 O O . ILE A 1 88 ? -7.575 -0.938 -7.675 1.00 91.75 88 ILE A O 1
ATOM 732 N N . THR A 1 89 ? -7.171 1.166 -8.334 1.00 91.38 89 THR A N 1
ATOM 733 C CA . THR A 1 89 ? -7.713 0.985 -9.688 1.00 91.38 89 THR A CA 1
ATOM 734 C C . THR A 1 89 ? -6.646 1.282 -10.725 1.00 91.38 89 THR A C 1
ATOM 736 O O . THR A 1 89 ? -6.147 2.406 -10.779 1.00 91.38 89 THR A O 1
ATOM 739 N N . ARG A 1 90 ? -6.306 0.302 -11.566 1.00 87.00 90 ARG A N 1
ATOM 740 C CA . ARG A 1 90 ? -5.324 0.485 -12.640 1.00 87.00 90 ARG A CA 1
ATOM 741 C C . ARG A 1 90 ? -5.854 1.480 -13.672 1.00 87.00 90 ARG A C 1
ATOM 743 O O . ARG A 1 90 ? -6.971 1.311 -14.172 1.00 87.00 90 ARG A O 1
ATOM 750 N N . ARG A 1 91 ? -5.067 2.508 -14.004 1.00 75.69 91 ARG A N 1
ATOM 751 C CA . ARG A 1 91 ? -5.343 3.341 -15.184 1.00 75.69 91 ARG A CA 1
ATOM 752 C C . ARG A 1 91 ? -4.811 2.630 -16.431 1.00 75.69 91 ARG A C 1
ATOM 754 O O . ARG A 1 91 ? -3.724 2.058 -16.391 1.00 75.69 91 ARG A O 1
ATOM 761 N N . LYS A 1 92 ? -5.626 2.619 -17.487 1.00 59.03 92 LYS A N 1
ATOM 762 C CA . LYS A 1 92 ? -5.198 2.246 -18.840 1.00 59.03 92 LYS A CA 1
ATOM 763 C C . LYS 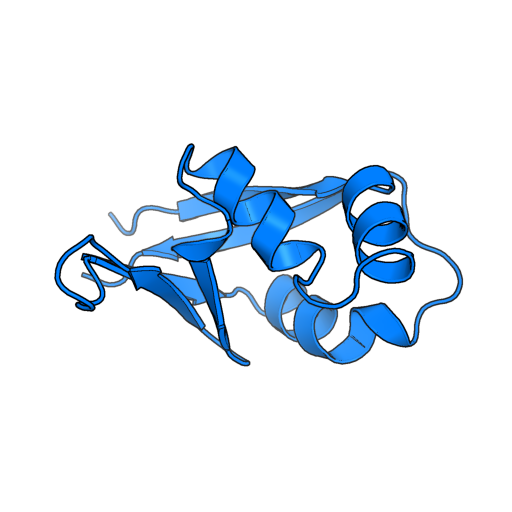A 1 92 ? -4.368 3.362 -19.450 1.00 59.03 92 LYS A C 1
ATOM 765 O O . LYS A 1 92 ? -4.679 4.533 -19.130 1.00 59.03 92 LYS A O 1
#

pLDDT: mean 86.75, std 8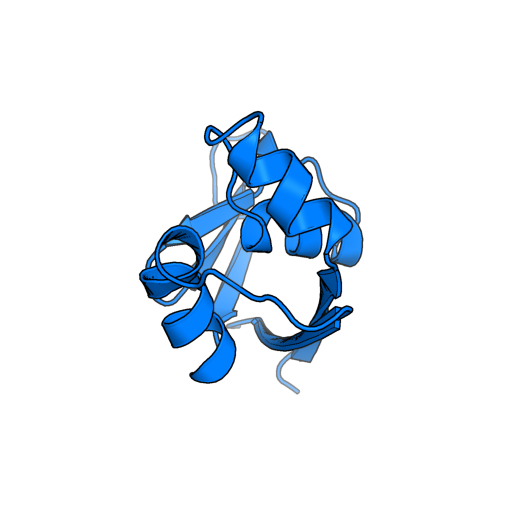.33, range [45.97, 93.94]

Radius of gyration: 12.6 Å; Cα contacts (8 Å, |Δi|>4): 144; chains: 1; bounding box: 27×21×37 Å